Protein AF-A0A9P5PUV8-F1 (afdb_monomer_lite)

Foldseek 3Di:
DDDPPPPVVVLVVVVVCQQVVPDDDDDDDDDPPPCSVVSLVVSVVVVVPDPPLAAEFEQEAALVDPQNLDPLCQLVRRLVSRCVSDVLSVVQQVVLCVVPVCLSVDDVVSSCVRSPVRSCVRVVDPHHHYYRYHPPVND

Sequence (139 aa):
QCLDGTRVTVLDDIKIWFETGKEQVFWLNGAAGMGKTTIALSMAHRLSLSNQRSLMATFFCSRDSVDRKNSGLIFPTLACQLASQDRNFQDALLDVLSRYPYIGQALPHEQVQRLIVEPLQHIKPPTPIAFVIDALDEC

Organism: NCBI:txid206335

Structure (mmCIF, N/CA/C/O backbone):
data_AF-A0A9P5PUV8-F1
#
_entry.id   AF-A0A9P5PUV8-F1
#
loop_
_atom_site.group_PDB
_atom_site.id
_atom_site.type_symbol
_atom_site.label_atom_id
_atom_site.label_alt_id
_atom_site.label_comp_id
_atom_site.label_asym_id
_atom_site.label_entity_id
_atom_site.label_seq_id
_atom_site.pdbx_PDB_ins_code
_atom_site.Cartn_x
_atom_site.Cartn_y
_atom_site.Cartn_z
_atom_site.occupancy
_atom_site.B_iso_or_equiv
_atom_site.auth_seq_id
_atom_site.auth_comp_id
_atom_site.auth_asym_id
_atom_site.auth_atom_id
_atom_site.pdbx_PDB_model_num
ATOM 1 N N . GLN A 1 1 ? -4.883 -2.302 16.159 1.00 83.00 1 GLN A N 1
ATOM 2 C CA . GLN A 1 1 ? -6.217 -2.176 15.531 1.00 83.00 1 GLN A CA 1
ATOM 3 C C . GLN A 1 1 ? -7.158 -1.476 16.500 1.00 83.00 1 GLN A C 1
ATOM 5 O O . GLN A 1 1 ? -6.800 -1.321 17.664 1.00 83.00 1 GLN A O 1
ATOM 10 N N . CYS A 1 2 ? -8.303 -0.999 16.016 1.00 91.50 2 CYS A N 1
ATOM 11 C CA . CYS A 1 2 ? -9.379 -0.429 16.813 1.00 91.50 2 CYS A CA 1
ATOM 12 C C . CYS A 1 2 ? -9.872 -1.487 17.796 1.00 91.50 2 CYS A C 1
ATOM 14 O O . CYS A 1 2 ? -9.887 -2.671 17.470 1.00 91.50 2 CYS A O 1
ATOM 16 N N . LEU A 1 3 ? -10.265 -1.046 18.989 1.00 91.06 3 LEU A N 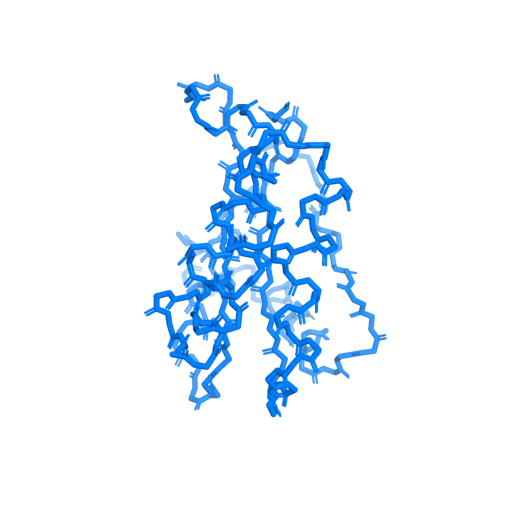1
ATOM 17 C CA . LEU A 1 3 ? -10.921 -1.924 19.949 1.00 91.06 3 LEU A CA 1
ATOM 18 C C . LEU A 1 3 ? -12.301 -2.315 19.418 1.00 91.06 3 LEU A C 1
ATOM 20 O O . LEU A 1 3 ? -12.947 -1.517 18.727 1.00 91.06 3 LEU A O 1
ATOM 24 N N . ASP A 1 4 ? -12.756 -3.512 19.767 1.00 89.50 4 ASP A N 1
ATOM 25 C CA . ASP A 1 4 ? -14.058 -4.015 19.341 1.00 89.50 4 ASP A CA 1
ATOM 26 C C . ASP A 1 4 ? -15.181 -3.040 19.717 1.00 89.50 4 ASP A C 1
ATOM 28 O O . ASP A 1 4 ? -15.199 -2.451 20.798 1.00 89.50 4 ASP A O 1
ATOM 32 N N . GLY A 1 5 ? -16.099 -2.812 18.777 1.00 89.44 5 GLY A N 1
ATOM 33 C CA . GLY A 1 5 ? -17.198 -1.857 18.940 1.00 89.44 5 GLY A CA 1
ATOM 34 C C . GLY A 1 5 ? -16.804 -0.376 18.848 1.00 89.44 5 GLY A C 1
ATOM 35 O O . GLY A 1 5 ? -17.680 0.484 18.910 1.00 89.44 5 GLY A O 1
ATOM 36 N N . THR A 1 6 ? -15.524 -0.037 18.651 1.00 92.25 6 THR A N 1
ATOM 37 C CA . THR A 1 6 ? -15.084 1.358 18.476 1.00 92.25 6 THR A CA 1
ATOM 38 C C . THR A 1 6 ? -14.886 1.716 17.008 1.00 92.25 6 THR A C 1
ATOM 40 O O . THR A 1 6 ? -14.564 0.864 16.183 1.00 92.25 6 THR A O 1
ATOM 43 N N . ARG A 1 7 ? -15.066 3.004 16.671 1.00 92.06 7 ARG A N 1
ATOM 44 C CA . ARG A 1 7 ? -14.828 3.548 15.315 1.00 92.06 7 ARG A CA 1
ATOM 45 C C . ARG A 1 7 ? -15.580 2.794 14.202 1.00 92.06 7 ARG A C 1
ATOM 47 O O . ARG A 1 7 ? -15.166 2.833 13.050 1.00 92.06 7 ARG A O 1
ATOM 54 N N . VAL A 1 8 ? -16.691 2.139 14.544 1.00 93.12 8 VAL A N 1
ATOM 55 C CA . VAL A 1 8 ? -17.465 1.286 13.630 1.00 93.12 8 VAL A CA 1
ATOM 56 C C . VAL A 1 8 ? -17.949 2.085 12.427 1.00 93.12 8 VAL A C 1
ATOM 58 O O . VAL A 1 8 ? -17.635 1.715 11.306 1.00 93.12 8 VAL A O 1
ATOM 61 N N . THR A 1 9 ? -18.587 3.235 12.663 1.00 94.19 9 THR A N 1
ATOM 62 C CA . THR A 1 9 ? -19.128 4.092 11.599 1.00 94.19 9 THR A CA 1
ATOM 63 C C . THR A 1 9 ? -18.075 4.465 10.560 1.00 94.19 9 THR A C 1
ATOM 65 O O . THR A 1 9 ? -18.268 4.199 9.386 1.00 94.19 9 THR A O 1
ATOM 68 N N . VAL A 1 10 ? -16.914 4.981 10.983 1.00 94.25 10 VAL A N 1
ATOM 69 C CA . VAL A 1 10 ? -15.866 5.390 10.031 1.00 94.25 10 VAL A CA 1
ATOM 70 C C . VAL A 1 10 ? -15.261 4.202 9.280 1.00 94.25 10 VAL A C 1
ATOM 72 O O . VAL A 1 10 ? -14.929 4.326 8.107 1.00 94.25 10 VAL A O 1
ATOM 75 N N . LEU A 1 11 ? -15.119 3.039 9.923 1.00 94.00 11 LEU A N 1
ATOM 76 C CA . LEU A 1 11 ? -14.628 1.838 9.243 1.00 94.00 11 LEU A CA 1
ATOM 77 C C . LEU A 1 11 ? -15.635 1.330 8.204 1.00 94.00 11 LEU A C 1
ATOM 79 O O . LEU A 1 11 ? -15.230 0.852 7.146 1.00 94.00 11 LEU A O 1
ATOM 83 N N . ASP A 1 12 ? -16.927 1.439 8.496 1.00 93.56 12 ASP A N 1
ATOM 84 C CA . ASP A 1 12 ? -17.988 1.039 7.576 1.00 93.56 12 ASP A CA 1
ATOM 85 C C . ASP A 1 12 ? -18.117 2.037 6.415 1.00 93.56 12 ASP A C 1
ATOM 87 O O . ASP A 1 12 ? -18.247 1.610 5.270 1.00 93.56 12 ASP A O 1
ATOM 91 N N . ASP A 1 13 ? -17.953 3.338 6.669 1.00 93.88 13 ASP A N 1
ATOM 92 C CA . ASP A 1 13 ? -17.899 4.371 5.628 1.00 93.88 13 ASP A CA 1
ATOM 93 C C . ASP A 1 13 ? -16.741 4.119 4.648 1.00 93.88 13 ASP A C 1
ATOM 95 O O . ASP A 1 13 ? -16.936 4.147 3.432 1.00 93.88 13 ASP A O 1
ATOM 99 N N . ILE A 1 14 ? -15.540 3.809 5.161 1.00 93.31 14 ILE A N 1
ATOM 100 C CA . ILE A 1 14 ? -14.378 3.477 4.319 1.00 93.31 14 ILE A CA 1
ATOM 101 C C . ILE A 1 14 ? -14.639 2.196 3.521 1.00 93.31 14 ILE A C 1
ATOM 103 O O . ILE A 1 14 ? -14.281 2.113 2.347 1.00 93.31 14 ILE A O 1
ATOM 107 N N . LYS A 1 15 ? -15.273 1.191 4.135 1.00 90.50 15 LYS A N 1
ATOM 108 C CA . LYS A 1 15 ? -15.622 -0.055 3.447 1.00 90.50 15 LYS A CA 1
ATOM 109 C C . LYS A 1 15 ? -16.589 0.204 2.288 1.00 90.50 15 LYS A C 1
ATOM 111 O O . LYS A 1 15 ? -16.331 -0.261 1.182 1.00 90.50 15 LYS A O 1
ATOM 116 N N . ILE A 1 16 ? -17.662 0.958 2.527 1.00 91.31 16 ILE A N 1
ATOM 117 C CA . ILE A 1 16 ? -18.650 1.307 1.498 1.00 91.31 16 ILE A CA 1
ATOM 118 C C . ILE A 1 16 ? -17.975 2.086 0.370 1.00 91.31 16 ILE A C 1
ATOM 120 O O . ILE A 1 16 ? -18.155 1.753 -0.800 1.00 91.31 16 ILE A O 1
ATOM 124 N N . TRP A 1 17 ? -17.159 3.084 0.710 1.00 92.44 17 TRP A N 1
ATOM 125 C CA . TRP A 1 17 ? -16.379 3.832 -0.270 1.00 92.44 17 TRP A CA 1
ATOM 126 C C . TRP A 1 17 ? -15.541 2.897 -1.160 1.00 92.44 17 TRP A C 1
ATOM 128 O O . TRP A 1 17 ? -15.673 2.939 -2.384 1.00 92.44 17 TRP A O 1
ATOM 138 N N . PHE A 1 18 ? -14.771 1.988 -0.556 1.00 89.31 18 PHE A N 1
ATOM 139 C CA . PHE A 1 18 ? -13.930 1.035 -1.283 1.00 89.31 18 PHE A CA 1
ATOM 140 C C . PHE A 1 18 ? -14.742 0.107 -2.202 1.00 89.31 18 PHE A C 1
ATOM 142 O O . PHE A 1 18 ? -14.370 -0.101 -3.355 1.00 89.31 18 PHE A O 1
ATOM 149 N N . GLU A 1 19 ? -15.868 -0.423 -1.719 1.00 86.50 19 GLU A N 1
ATOM 150 C CA . GLU A 1 19 ? -16.729 -1.338 -2.483 1.00 86.50 19 GLU A CA 1
ATOM 151 C C . GLU A 1 19 ? -17.465 -0.638 -3.634 1.00 86.50 19 GLU A C 1
ATOM 153 O O . GLU A 1 19 ? -17.698 -1.247 -4.678 1.00 86.50 19 GLU A O 1
ATOM 158 N N . THR A 1 20 ? -17.826 0.640 -3.472 1.00 87.06 20 THR A N 1
ATOM 159 C CA . THR A 1 20 ? -18.492 1.402 -4.541 1.00 87.06 20 THR A CA 1
ATOM 160 C C . THR A 1 20 ? -17.553 1.780 -5.682 1.00 87.06 20 THR A C 1
ATOM 162 O O . THR A 1 20 ? -18.019 1.913 -6.814 1.00 87.06 20 THR A O 1
ATOM 165 N N . GLY A 1 21 ? -16.258 1.976 -5.402 1.00 82.94 21 GLY A N 1
ATOM 166 C CA . GLY A 1 21 ? -15.227 2.259 -6.405 1.00 82.94 21 GLY A CA 1
ATOM 167 C C . GLY A 1 21 ? -15.441 3.537 -7.229 1.00 82.94 21 GLY A C 1
ATOM 168 O O . GLY A 1 21 ? -14.818 3.691 -8.280 1.00 82.94 21 GLY A O 1
ATOM 169 N N . LYS A 1 22 ? -16.335 4.441 -6.799 1.00 83.19 22 LYS A N 1
ATOM 170 C CA . LYS A 1 22 ? -16.653 5.683 -7.526 1.00 83.19 22 LYS A CA 1
ATOM 171 C C . LYS A 1 22 ? -15.530 6.706 -7.407 1.00 83.19 22 LYS A C 1
ATOM 173 O O . LYS A 1 22 ? -15.147 7.319 -8.401 1.00 83.19 22 LYS A O 1
ATOM 178 N N . GLU A 1 23 ? -14.983 6.866 -6.207 1.00 87.25 23 GLU A N 1
ATOM 179 C CA . GLU A 1 23 ? -13.839 7.724 -5.928 1.00 87.25 23 GLU A CA 1
ATOM 180 C C . GLU A 1 23 ? -12.578 6.888 -5.671 1.00 87.25 23 GLU A C 1
ATOM 182 O O . GLU A 1 23 ? -12.630 5.832 -5.051 1.00 87.25 23 GLU A O 1
ATOM 187 N N . GLN A 1 24 ? -11.423 7.379 -6.127 1.00 87.44 24 GLN A N 1
ATOM 188 C CA . GLN A 1 24 ? -10.152 6.638 -6.069 1.00 87.44 24 GLN A CA 1
ATOM 189 C C . GLN A 1 24 ? -9.330 6.913 -4.800 1.00 87.44 24 GLN A C 1
ATOM 191 O O . GLN A 1 24 ? -8.390 6.181 -4.504 1.00 87.44 24 GLN A O 1
ATOM 196 N N . VAL A 1 25 ? -9.664 7.965 -4.039 1.00 92.38 25 VAL A N 1
ATOM 197 C CA . VAL A 1 25 ? -8.938 8.357 -2.821 1.00 92.38 25 VAL A CA 1
ATOM 198 C C . VAL A 1 25 ? -9.913 8.653 -1.686 1.00 92.38 25 VAL A C 1
ATOM 200 O O . VAL A 1 25 ? -10.801 9.490 -1.834 1.00 92.38 25 VAL A O 1
ATOM 203 N N . PHE A 1 26 ? -9.689 8.021 -0.532 1.00 93.31 26 PHE A N 1
ATOM 204 C CA . PHE A 1 26 ? -10.323 8.374 0.736 1.00 93.31 26 PHE A CA 1
ATOM 205 C C . PHE A 1 26 ? -9.312 9.091 1.626 1.00 93.31 26 PHE A C 1
ATOM 207 O O . PHE A 1 26 ? -8.287 8.520 1.999 1.00 93.31 26 PHE A O 1
ATOM 214 N N . TRP A 1 27 ? -9.596 10.341 1.989 1.00 93.62 27 TRP A N 1
ATOM 215 C CA . TRP A 1 27 ? -8.704 11.135 2.832 1.00 93.62 27 TRP A CA 1
ATOM 216 C C . TRP A 1 27 ? -9.156 11.113 4.295 1.00 93.62 27 TRP A C 1
ATOM 218 O O . TRP A 1 27 ? -10.077 11.832 4.684 1.00 93.62 27 TRP A O 1
ATOM 228 N N . LEU A 1 28 ? -8.493 10.303 5.125 1.00 92.69 28 LEU A N 1
ATOM 229 C CA . LEU A 1 28 ? -8.755 10.249 6.564 1.00 92.69 28 LEU A CA 1
ATOM 230 C C . LEU A 1 28 ? -7.934 11.316 7.305 1.00 92.69 28 LEU A C 1
ATOM 232 O O . LEU A 1 28 ? -6.758 11.118 7.604 1.00 92.69 28 LEU A O 1
ATOM 236 N N . ASN A 1 29 ? -8.564 12.441 7.646 1.00 89.69 29 ASN A N 1
ATOM 237 C CA . ASN A 1 29 ? -7.940 13.522 8.413 1.00 89.69 29 ASN A CA 1
ATOM 238 C C . ASN A 1 29 ? -8.485 13.621 9.849 1.00 89.69 29 ASN A C 1
ATOM 240 O O . ASN A 1 29 ? -9.478 13.002 10.224 1.00 89.69 29 ASN A O 1
ATOM 244 N N . GLY A 1 30 ? -7.777 14.371 10.694 1.00 87.31 30 GLY A N 1
ATOM 245 C CA . GLY A 1 30 ? -8.149 14.585 12.091 1.00 87.31 30 GLY A CA 1
ATOM 246 C C . GLY A 1 30 ? -6.953 14.987 12.946 1.00 87.31 30 GLY A C 1
ATOM 247 O O . GLY A 1 30 ? -5.802 14.811 12.538 1.00 87.31 30 GLY A O 1
ATOM 248 N N . ALA A 1 31 ? -7.216 15.494 14.149 1.00 87.50 31 ALA A N 1
ATOM 249 C CA . ALA A 1 31 ? -6.171 15.932 15.073 1.00 87.50 31 ALA A CA 1
ATOM 250 C C . ALA A 1 31 ? -5.157 14.815 15.404 1.00 87.50 31 ALA A C 1
ATOM 252 O O . ALA A 1 31 ? -5.447 13.613 15.295 1.00 87.50 31 ALA A O 1
ATOM 253 N N . ALA A 1 32 ? -3.945 15.211 15.798 1.00 85.25 32 ALA A N 1
ATOM 254 C CA . ALA A 1 32 ? -2.950 14.285 16.333 1.00 85.25 32 ALA A CA 1
ATOM 255 C C . ALA A 1 32 ? -3.533 13.508 17.530 1.00 85.25 32 ALA A C 1
ATOM 257 O O . ALA A 1 32 ? -4.343 14.035 18.289 1.00 85.25 32 ALA A O 1
ATOM 258 N N . GLY A 1 33 ? -3.178 12.228 17.662 1.00 85.62 33 GLY A N 1
ATOM 259 C CA . GLY A 1 33 ? -3.677 11.371 18.747 1.00 85.62 33 GLY A CA 1
ATOM 260 C C . GLY A 1 33 ? -5.099 10.814 18.575 1.00 85.62 33 GLY A C 1
ATOM 261 O O . GLY A 1 33 ? -5.511 9.975 19.368 1.00 85.62 33 GLY A O 1
ATOM 262 N N . MET A 1 34 ? -5.844 11.170 17.520 1.00 90.38 34 MET A N 1
ATOM 263 C CA . MET A 1 34 ? -7.212 10.652 17.300 1.00 90.38 34 MET A CA 1
ATOM 264 C C . MET A 1 34 ? -7.295 9.188 16.820 1.00 90.38 34 MET A C 1
ATOM 266 O O . MET A 1 34 ? -8.393 8.669 16.610 1.00 90.38 34 MET A O 1
ATOM 270 N N . GLY A 1 35 ? -6.158 8.506 16.653 1.00 90.62 35 GLY A N 1
ATOM 271 C CA . GLY A 1 35 ? -6.116 7.093 16.261 1.00 90.62 35 GLY A CA 1
ATOM 272 C C . GLY A 1 35 ? -6.322 6.830 14.765 1.00 90.62 35 GLY A C 1
ATOM 273 O O . GLY A 1 35 ? -6.837 5.775 14.407 1.00 90.62 35 GLY A O 1
ATOM 274 N N . LYS A 1 36 ? -5.921 7.758 13.886 1.00 93.56 36 LYS A N 1
ATOM 275 C CA . LYS A 1 36 ? -6.005 7.599 12.418 1.00 93.56 36 LYS A CA 1
ATOM 276 C C . LYS A 1 36 ? -5.228 6.375 11.922 1.00 93.56 36 LYS A C 1
ATOM 278 O O . LYS A 1 36 ? -5.818 5.509 11.286 1.00 93.56 36 LYS A O 1
ATOM 283 N N . THR A 1 37 ? -3.973 6.230 12.345 1.00 92.19 37 THR A N 1
ATOM 284 C CA . THR A 1 37 ? -3.146 5.036 12.104 1.00 92.19 37 THR A CA 1
ATOM 285 C C . THR A 1 37 ? -3.842 3.759 12.573 1.00 92.19 37 THR A C 1
ATOM 287 O O . THR A 1 37 ? -3.834 2.740 11.889 1.00 92.19 37 THR A O 1
ATOM 290 N N . THR A 1 38 ? -4.521 3.810 13.725 1.00 94.19 38 THR A N 1
ATOM 291 C CA . THR A 1 38 ? -5.287 2.677 14.256 1.00 94.19 38 THR A CA 1
ATOM 292 C C . THR A 1 38 ? -6.460 2.305 13.346 1.00 94.19 38 THR A C 1
ATOM 294 O O . THR A 1 38 ? -6.694 1.115 13.132 1.00 94.19 38 THR A O 1
ATOM 297 N N . ILE A 1 39 ? -7.170 3.288 12.782 1.00 94.38 39 ILE A N 1
ATOM 298 C CA . ILE A 1 39 ? -8.236 3.070 11.790 1.00 94.38 39 ILE A CA 1
ATOM 299 C C . ILE A 1 39 ? -7.644 2.473 10.507 1.00 94.38 39 ILE A C 1
ATOM 301 O O . ILE A 1 39 ? -8.124 1.432 10.064 1.00 94.38 39 ILE A O 1
ATOM 305 N N . ALA A 1 40 ? -6.565 3.052 9.970 1.00 92.69 40 ALA A N 1
ATOM 306 C CA . ALA A 1 40 ? -5.878 2.566 8.770 1.00 92.69 40 ALA A CA 1
ATOM 307 C C . ALA A 1 40 ? -5.434 1.097 8.910 1.00 92.69 40 ALA A C 1
ATOM 309 O O . ALA A 1 40 ? -5.754 0.264 8.064 1.00 92.69 40 ALA A O 1
ATOM 310 N N . LEU A 1 41 ? -4.797 0.745 10.034 1.00 92.06 41 LEU A N 1
ATOM 311 C CA . LEU A 1 41 ? -4.410 -0.634 10.362 1.00 92.06 41 LEU A CA 1
ATOM 312 C C . LEU A 1 41 ? -5.611 -1.579 10.481 1.00 92.06 41 LEU A C 1
ATOM 314 O O . LEU A 1 41 ? -5.538 -2.739 10.081 1.00 92.06 41 LEU A O 1
ATOM 318 N N . SER A 1 42 ? -6.717 -1.105 11.054 1.00 93.38 42 SER A N 1
ATOM 319 C CA . SER A 1 42 ? -7.935 -1.916 11.195 1.00 93.38 42 SER A CA 1
ATOM 320 C C . SER A 1 42 ? -8.579 -2.188 9.854 1.00 93.38 42 SER A C 1
ATOM 322 O O . SER A 1 42 ? -9.058 -3.294 9.617 1.00 93.38 42 SER A O 1
ATOM 324 N N . MET A 1 43 ? -8.562 -1.196 8.969 1.00 90.81 43 MET A N 1
ATOM 325 C CA . MET A 1 43 ? -9.119 -1.339 7.639 1.00 90.81 43 MET A CA 1
ATOM 326 C C . MET A 1 43 ? -8.246 -2.239 6.764 1.00 90.81 43 MET A C 1
ATOM 328 O O . MET A 1 43 ? -8.775 -3.134 6.108 1.00 90.81 43 MET A O 1
ATOM 332 N N . ALA A 1 44 ? -6.918 -2.107 6.861 1.00 88.19 44 ALA A N 1
ATOM 333 C CA . ALA A 1 44 ? -5.976 -3.036 6.243 1.00 88.19 44 ALA A CA 1
ATOM 334 C C . ALA A 1 44 ? -6.264 -4.491 6.652 1.00 88.19 44 ALA A C 1
ATOM 336 O O . ALA A 1 44 ? -6.419 -5.375 5.811 1.00 88.19 44 ALA A O 1
ATOM 337 N N . HIS A 1 45 ? -6.447 -4.726 7.951 1.00 88.50 45 HIS A N 1
ATOM 338 C CA . HIS A 1 45 ? -6.769 -6.053 8.461 1.00 88.50 45 HIS A CA 1
ATOM 339 C C . HIS A 1 45 ? -8.136 -6.572 7.997 1.00 88.50 45 HIS A C 1
ATOM 341 O O . HIS A 1 45 ? -8.235 -7.708 7.538 1.00 88.50 45 HIS A O 1
ATOM 347 N N . ARG A 1 46 ? -9.192 -5.749 8.065 1.00 87.81 46 ARG A N 1
ATOM 348 C CA . ARG A 1 46 ? -10.538 -6.132 7.598 1.00 87.81 46 ARG A CA 1
ATOM 349 C C . ARG A 1 46 ? -10.530 -6.536 6.122 1.00 87.81 46 ARG A C 1
ATOM 351 O O . ARG A 1 46 ? -11.176 -7.515 5.766 1.00 87.81 46 ARG A O 1
ATOM 358 N N . LEU A 1 47 ? -9.791 -5.812 5.282 1.00 84.12 47 LEU A N 1
ATOM 359 C CA . LEU A 1 47 ? -9.669 -6.122 3.857 1.00 84.12 47 LEU A CA 1
ATOM 360 C C . LEU A 1 47 ? -8.843 -7.392 3.617 1.00 84.12 47 LEU A C 1
ATOM 362 O O . LEU A 1 47 ? -9.257 -8.216 2.805 1.00 84.12 47 LEU A O 1
ATOM 366 N N . SER A 1 48 ? -7.765 -7.619 4.380 1.00 80.75 48 SER A N 1
ATOM 367 C CA . SER A 1 48 ? -6.984 -8.866 4.287 1.00 80.75 48 SER A CA 1
ATOM 368 C C . SER A 1 48 ? -7.773 -10.126 4.665 1.00 80.75 48 SER A C 1
ATOM 370 O O . SER A 1 48 ? -7.447 -11.216 4.206 1.00 80.75 48 SER A O 1
ATOM 372 N N . LEU A 1 49 ? -8.815 -9.980 5.491 1.00 82.88 49 LEU A N 1
ATOM 373 C CA . LEU A 1 49 ? -9.708 -11.069 5.896 1.00 82.88 49 LEU A CA 1
ATOM 374 C C . LEU A 1 49 ? -10.940 -11.202 4.995 1.00 82.88 49 LEU A C 1
ATOM 376 O O . LEU A 1 49 ? -11.750 -12.108 5.192 1.00 82.88 49 LEU A O 1
ATOM 380 N N . SER A 1 50 ? -11.137 -10.283 4.049 1.00 75.88 50 SER A N 1
ATOM 381 C CA . SER A 1 50 ? -12.308 -10.329 3.185 1.00 75.88 50 SER A CA 1
ATOM 382 C C . SER A 1 50 ? -12.212 -11.515 2.217 1.00 75.88 50 SER A C 1
ATOM 384 O O . SER A 1 50 ? -11.148 -11.835 1.699 1.00 75.88 50 SER A O 1
ATOM 386 N N . ASN A 1 51 ? -13.344 -12.177 1.955 1.00 62.72 51 ASN A N 1
ATOM 387 C CA . ASN A 1 51 ? -13.407 -13.299 1.006 1.00 62.72 51 ASN A CA 1
ATOM 388 C C . ASN A 1 51 ? -13.213 -12.862 -0.456 1.00 62.72 51 ASN A C 1
ATOM 390 O O . ASN A 1 51 ? -13.096 -13.704 -1.348 1.00 62.72 51 ASN A O 1
ATOM 394 N N . GLN A 1 52 ? -13.218 -11.555 -0.717 1.00 66.31 52 GLN A N 1
ATOM 395 C CA . GLN A 1 52 ? -12.796 -11.020 -1.998 1.00 66.31 52 GLN A CA 1
ATOM 396 C C . GLN A 1 52 ? -11.272 -11.067 -2.017 1.00 66.31 52 GLN A C 1
ATOM 398 O O . GLN A 1 52 ? -10.617 -10.575 -1.107 1.00 66.31 52 GLN A O 1
ATOM 403 N N . ARG A 1 53 ? -10.707 -11.689 -3.050 1.00 64.38 53 ARG A N 1
ATOM 404 C CA . ARG A 1 53 ? -9.262 -11.857 -3.275 1.00 64.38 53 ARG A CA 1
ATOM 405 C C . ARG A 1 53 ? -8.585 -10.522 -3.644 1.00 64.38 53 ARG A C 1
ATOM 407 O O . ARG A 1 53 ? -7.799 -10.453 -4.582 1.00 64.38 53 ARG A O 1
ATOM 414 N N . SER A 1 54 ? -8.962 -9.452 -2.957 1.00 75.06 54 SER A N 1
ATOM 415 C CA . SER A 1 54 ? -8.554 -8.085 -3.222 1.00 75.06 54 SER A CA 1
ATOM 416 C C . SER A 1 54 ? -7.093 -7.933 -2.842 1.00 75.06 54 SER A C 1
ATOM 418 O O . SER A 1 54 ? -6.714 -8.154 -1.692 1.00 75.06 54 SER A O 1
ATOM 420 N N . LEU A 1 55 ? -6.269 -7.560 -3.817 1.00 86.25 55 LEU A N 1
ATOM 421 C CA . LEU A 1 55 ? -4.877 -7.248 -3.547 1.00 86.25 55 LEU A CA 1
ATOM 422 C C . LEU A 1 55 ? -4.807 -5.986 -2.694 1.00 86.25 55 LEU A C 1
ATOM 424 O O . LEU A 1 55 ? -5.581 -5.041 -2.879 1.00 86.25 55 LEU A O 1
ATOM 428 N N . MET A 1 56 ? -3.864 -5.966 -1.765 1.00 90.31 56 MET A N 1
ATOM 429 C CA . MET A 1 56 ? -3.651 -4.818 -0.904 1.00 90.31 56 MET A CA 1
ATOM 430 C C . MET A 1 56 ? -2.170 -4.542 -0.727 1.00 90.31 56 MET A C 1
ATOM 432 O O . MET A 1 56 ? -1.369 -5.461 -0.622 1.00 90.31 56 MET A O 1
ATOM 436 N N . ALA A 1 57 ? -1.809 -3.275 -0.585 1.00 93.81 57 ALA A N 1
ATOM 437 C CA . ALA A 1 57 ? -0.508 -2.904 -0.068 1.00 93.81 57 ALA A CA 1
ATOM 438 C C . ALA A 1 57 ? -0.614 -1.740 0.922 1.00 93.81 57 ALA A C 1
ATOM 440 O O . ALA A 1 57 ? -1.536 -0.924 0.875 1.00 93.81 57 ALA A O 1
ATOM 441 N N . THR A 1 58 ? 0.335 -1.678 1.848 1.00 94.81 58 THR A N 1
ATOM 442 C CA . THR A 1 58 ? 0.384 -0.686 2.917 1.00 94.81 58 THR A CA 1
ATOM 443 C C . THR A 1 58 ? 1.776 -0.074 3.044 1.00 94.81 58 THR A C 1
ATOM 445 O O . THR A 1 58 ? 2.791 -0.763 2.904 1.00 94.81 58 THR A O 1
ATOM 448 N N . PHE A 1 59 ? 1.826 1.219 3.352 1.00 95.25 59 PHE A N 1
ATOM 449 C CA . PHE A 1 59 ? 3.043 1.920 3.740 1.00 95.25 59 PHE A CA 1
ATOM 450 C C . PHE A 1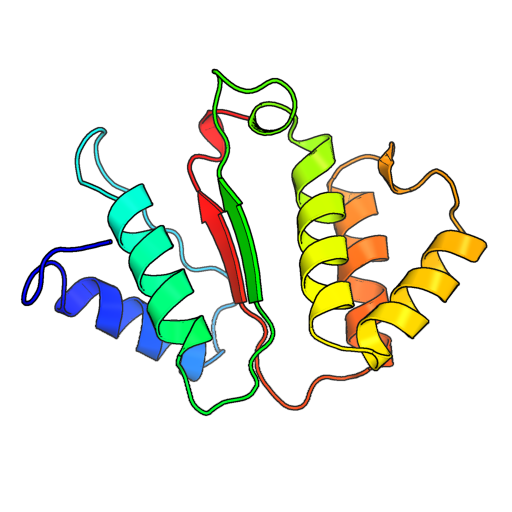 59 ? 2.725 2.891 4.877 1.00 95.25 59 PHE A C 1
ATOM 452 O O . PHE A 1 59 ? 1.865 3.757 4.749 1.00 95.25 59 PHE A O 1
ATOM 459 N N . PHE A 1 60 ? 3.418 2.745 6.000 1.00 93.69 60 PHE A N 1
ATOM 460 C CA . PHE A 1 60 ? 3.230 3.602 7.168 1.00 93.69 60 PHE A CA 1
ATOM 461 C C . PHE A 1 60 ? 4.459 4.492 7.299 1.00 93.69 60 PHE A C 1
ATOM 463 O O . PHE A 1 60 ? 5.515 3.992 7.690 1.00 93.69 60 PHE A O 1
ATOM 470 N N . CYS A 1 61 ? 4.337 5.770 6.941 1.00 92.94 61 CYS A N 1
ATOM 471 C CA . CYS A 1 61 ? 5.426 6.727 7.109 1.00 92.94 61 CYS A CA 1
ATOM 472 C C . CYS A 1 61 ? 5.779 6.874 8.596 1.00 92.94 61 CYS A C 1
ATOM 474 O O . CYS A 1 61 ? 4.936 6.694 9.476 1.00 92.94 61 CYS A O 1
ATOM 476 N N . SER A 1 62 ? 7.054 7.131 8.889 1.00 92.69 62 SER A N 1
ATOM 477 C CA . SER A 1 62 ? 7.535 7.288 10.265 1.00 92.69 62 SER A CA 1
ATOM 478 C C . SER A 1 62 ? 8.913 7.937 10.277 1.00 92.69 62 SER A C 1
ATOM 480 O O . SER A 1 62 ? 9.864 7.373 9.729 1.00 92.69 62 SER A O 1
ATOM 482 N N . ARG A 1 63 ? 9.045 9.068 10.983 1.00 90.81 63 ARG A N 1
ATOM 483 C CA . ARG A 1 63 ? 10.313 9.821 11.112 1.00 90.81 63 ARG A CA 1
ATOM 484 C C . ARG A 1 63 ? 11.433 9.015 11.777 1.00 90.81 63 ARG A C 1
ATOM 486 O O . ARG A 1 63 ? 12.610 9.228 11.482 1.00 90.81 63 ARG A O 1
ATOM 493 N N . ASP A 1 64 ? 11.058 8.068 12.632 1.00 92.06 64 ASP A N 1
ATOM 494 C CA . ASP A 1 64 ? 11.977 7.265 13.444 1.00 92.06 64 ASP A CA 1
ATOM 495 C C . ASP A 1 64 ? 12.594 6.081 12.683 1.00 92.06 64 ASP A C 1
ATOM 497 O O . ASP A 1 64 ? 13.445 5.368 13.212 1.00 92.06 64 ASP A O 1
ATOM 501 N N . SER A 1 65 ? 12.181 5.842 11.436 1.00 92.00 65 SER A N 1
ATOM 502 C CA . SER A 1 65 ? 12.660 4.725 10.622 1.00 92.00 65 SER A CA 1
ATOM 503 C C . SER A 1 65 ? 13.270 5.233 9.322 1.00 92.00 65 SER A C 1
ATOM 505 O O . SER A 1 65 ? 12.653 5.998 8.589 1.00 92.00 65 SER A O 1
ATOM 507 N N . VAL A 1 66 ? 14.498 4.792 9.028 1.00 89.62 66 VAL A N 1
ATOM 508 C CA . VAL A 1 66 ? 15.251 5.233 7.840 1.00 89.62 66 VAL A CA 1
ATOM 509 C C . VAL A 1 66 ? 14.497 4.934 6.547 1.00 89.62 66 VAL A C 1
ATOM 511 O O . VAL A 1 66 ? 14.448 5.791 5.668 1.00 89.62 66 VAL A O 1
ATOM 514 N N . ASP A 1 67 ? 13.869 3.765 6.462 1.00 90.00 67 ASP A N 1
ATOM 515 C CA . ASP A 1 67 ? 13.125 3.369 5.270 1.00 90.00 67 ASP A CA 1
ATOM 516 C C . ASP A 1 67 ? 11.758 4.062 5.212 1.00 90.00 67 ASP A C 1
ATOM 518 O O . ASP A 1 67 ? 11.337 4.539 4.161 1.00 90.00 67 ASP A O 1
ATOM 522 N N . ARG A 1 68 ? 11.069 4.182 6.355 1.00 90.81 68 ARG A N 1
ATOM 523 C CA . ARG A 1 68 ? 9.703 4.729 6.407 1.00 90.81 68 ARG A CA 1
ATOM 524 C C . ARG A 1 68 ? 9.634 6.254 6.394 1.00 90.81 68 ARG A C 1
ATOM 526 O O . ARG A 1 68 ? 8.553 6.785 6.190 1.00 90.81 68 ARG A O 1
ATOM 533 N N . LYS A 1 69 ? 10.750 6.960 6.572 1.00 91.94 69 LYS A N 1
ATOM 534 C CA . LYS A 1 69 ? 10.841 8.409 6.318 1.00 91.94 69 LYS A CA 1
ATOM 535 C C . LYS A 1 69 ? 11.188 8.741 4.862 1.00 91.94 69 LYS A C 1
ATOM 537 O O . LYS A 1 69 ? 11.280 9.908 4.508 1.00 91.94 69 LYS A O 1
ATOM 542 N N . ASN A 1 70 ? 11.482 7.738 4.030 1.00 92.06 70 ASN A N 1
ATOM 543 C CA . ASN A 1 70 ? 11.878 7.945 2.643 1.00 92.06 70 ASN A CA 1
ATOM 544 C C . ASN A 1 70 ? 10.668 7.771 1.717 1.00 92.06 70 ASN A C 1
ATOM 546 O O . ASN A 1 70 ? 10.290 6.649 1.377 1.00 92.06 70 ASN A O 1
ATOM 550 N N . SER A 1 71 ? 10.097 8.884 1.254 1.00 91.50 71 SER A N 1
ATOM 551 C CA . SER A 1 71 ? 8.977 8.872 0.301 1.00 91.50 71 SER A CA 1
ATOM 552 C C . SER A 1 71 ? 9.290 8.140 -1.013 1.00 91.50 71 SER A C 1
ATOM 554 O O . SER A 1 71 ? 8.388 7.570 -1.626 1.00 91.50 71 SER A O 1
ATOM 556 N N . GLY A 1 72 ? 10.565 8.062 -1.412 1.00 93.88 72 GLY A N 1
ATOM 557 C CA . GLY A 1 72 ? 11.014 7.286 -2.571 1.00 93.88 72 GLY A CA 1
ATOM 558 C C . GLY A 1 72 ? 10.873 5.768 -2.411 1.00 93.88 72 GLY A C 1
ATOM 559 O O . GLY A 1 72 ? 11.037 5.045 -3.389 1.00 93.88 72 GLY A O 1
ATOM 560 N N . LEU A 1 73 ? 10.560 5.268 -1.209 1.00 95.75 73 LEU A N 1
ATOM 561 C CA . LEU A 1 73 ? 10.312 3.846 -0.952 1.00 95.75 73 LEU A CA 1
ATOM 562 C C . LEU A 1 73 ? 8.828 3.480 -0.896 1.00 95.75 73 LEU A C 1
ATOM 564 O O . LEU A 1 73 ? 8.527 2.287 -0.831 1.00 95.75 73 LEU A O 1
ATOM 568 N N . ILE A 1 74 ? 7.907 4.449 -0.979 1.00 96.31 74 ILE A N 1
ATOM 569 C CA . ILE A 1 74 ? 6.460 4.185 -0.930 1.00 96.31 74 ILE A CA 1
ATOM 570 C C . ILE A 1 74 ? 6.073 3.211 -2.047 1.00 96.31 74 ILE A C 1
ATOM 572 O O . ILE A 1 74 ? 5.691 2.074 -1.781 1.00 96.31 74 ILE A O 1
ATOM 576 N N . PHE A 1 75 ? 6.224 3.612 -3.309 1.00 97.56 75 PHE A N 1
ATOM 577 C CA . PHE A 1 75 ? 5.763 2.804 -4.439 1.00 97.56 75 PHE A CA 1
ATOM 578 C C . PHE A 1 75 ? 6.563 1.512 -4.660 1.00 97.56 75 PHE A C 1
ATOM 580 O O . PHE A 1 75 ? 5.922 0.493 -4.919 1.00 97.56 75 PHE A O 1
ATOM 587 N N . PRO A 1 76 ? 7.903 1.474 -4.496 1.00 97.50 76 PRO A N 1
ATOM 588 C CA . PRO A 1 76 ? 8.646 0.214 -4.517 1.00 97.50 76 PRO A CA 1
ATOM 589 C C . PRO A 1 76 ? 8.151 -0.789 -3.472 1.00 97.50 76 PRO A C 1
ATOM 591 O O . PRO A 1 76 ? 7.964 -1.965 -3.783 1.00 97.50 76 PRO A O 1
ATOM 594 N N . THR A 1 77 ? 7.874 -0.327 -2.249 1.00 97.50 77 THR A N 1
ATOM 595 C CA . THR A 1 77 ? 7.355 -1.193 -1.183 1.00 97.50 77 THR A CA 1
ATOM 596 C C . THR A 1 77 ? 5.959 -1.703 -1.521 1.00 97.50 77 THR A C 1
ATOM 598 O O . THR A 1 77 ? 5.700 -2.900 -1.385 1.00 97.50 77 THR A O 1
ATOM 601 N N . LEU A 1 78 ? 5.070 -0.827 -2.005 1.00 97.38 78 LEU A N 1
ATOM 602 C CA . LEU A 1 78 ? 3.716 -1.221 -2.396 1.00 97.38 78 LEU A CA 1
ATOM 603 C C . LEU A 1 78 ? 3.733 -2.245 -3.544 1.00 97.38 78 LEU A C 1
ATOM 605 O O . LEU A 1 78 ? 3.036 -3.254 -3.470 1.00 97.38 78 LEU A O 1
ATOM 609 N N . ALA A 1 79 ? 4.569 -2.037 -4.565 1.00 97.44 79 ALA A N 1
ATOM 610 C CA . ALA A 1 79 ? 4.710 -2.961 -5.691 1.00 97.44 79 ALA A CA 1
ATOM 611 C C . ALA A 1 79 ? 5.23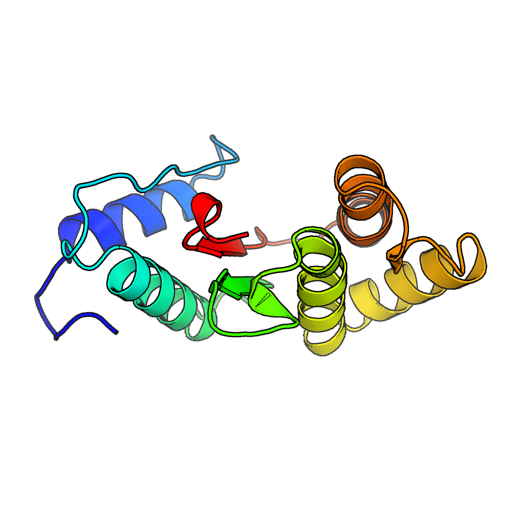5 -4.336 -5.247 1.00 97.44 79 ALA A C 1
ATOM 613 O O . ALA A 1 79 ? 4.672 -5.361 -5.630 1.00 97.44 79 ALA A O 1
ATOM 614 N N . CYS A 1 80 ? 6.255 -4.374 -4.383 1.00 97.44 80 CYS A N 1
ATOM 615 C CA . CYS A 1 80 ? 6.760 -5.627 -3.815 1.00 97.44 80 CYS A CA 1
ATOM 616 C C . CYS A 1 80 ? 5.686 -6.385 -3.019 1.00 97.44 80 CYS A C 1
ATOM 618 O O . CYS A 1 80 ? 5.592 -7.607 -3.127 1.00 97.44 80 CYS A O 1
ATOM 620 N N . GLN A 1 81 ? 4.864 -5.679 -2.236 1.00 96.12 81 GLN A N 1
ATOM 621 C CA . GLN A 1 81 ? 3.766 -6.300 -1.490 1.00 96.12 81 GLN A CA 1
ATOM 622 C C . GLN A 1 81 ? 2.671 -6.857 -2.408 1.00 96.12 81 GLN A C 1
ATOM 624 O O . GLN A 1 81 ? 2.127 -7.916 -2.112 1.00 96.12 81 GLN A O 1
ATOM 629 N N . LEU A 1 82 ? 2.350 -6.192 -3.521 1.00 94.81 82 LEU A N 1
ATOM 630 C CA . LEU A 1 82 ? 1.400 -6.733 -4.500 1.00 94.81 82 LEU A CA 1
ATOM 631 C C . LEU A 1 82 ? 1.964 -7.961 -5.224 1.00 94.81 82 LEU A C 1
ATOM 633 O O . LEU A 1 82 ? 1.270 -8.966 -5.362 1.00 94.81 82 LEU A O 1
ATOM 637 N N . ALA A 1 83 ? 3.235 -7.911 -5.628 1.00 96.00 83 ALA A N 1
ATOM 638 C CA . ALA A 1 83 ? 3.905 -9.017 -6.309 1.00 96.00 83 ALA A CA 1
ATOM 639 C C . ALA A 1 83 ? 4.005 -10.283 -5.444 1.00 96.00 83 ALA A C 1
ATOM 641 O O . ALA A 1 83 ? 4.009 -11.391 -5.971 1.00 96.00 83 ALA A O 1
ATOM 642 N N . SER A 1 84 ? 4.057 -10.151 -4.115 1.00 94.81 84 SER A N 1
ATOM 643 C CA . SER A 1 84 ? 4.035 -11.318 -3.224 1.00 94.81 84 SER A CA 1
ATOM 644 C C . SER A 1 84 ? 2.648 -11.962 -3.093 1.00 94.81 84 SER A C 1
ATOM 646 O O . SER A 1 84 ? 2.554 -13.109 -2.656 1.00 94.81 84 SER A O 1
ATOM 648 N N . GLN A 1 85 ? 1.583 -11.252 -3.478 1.00 91.31 85 GLN A N 1
ATOM 649 C CA . GLN A 1 85 ? 0.193 -11.709 -3.385 1.00 91.31 85 GLN A CA 1
ATOM 650 C C . GLN A 1 85 ? -0.357 -12.239 -4.713 1.00 91.31 85 GLN A C 1
ATOM 652 O O . GLN A 1 85 ? -1.168 -13.166 -4.698 1.00 91.31 85 GLN A O 1
ATOM 657 N N . ASP A 1 86 ? 0.078 -11.686 -5.849 1.00 91.38 86 ASP A N 1
ATOM 658 C CA . ASP A 1 86 ? -0.392 -12.081 -7.178 1.00 91.38 86 ASP A CA 1
ATOM 659 C C . ASP A 1 86 ? 0.761 -12.335 -8.150 1.00 91.38 86 ASP A C 1
ATOM 661 O O . ASP A 1 86 ? 1.584 -11.460 -8.425 1.00 91.38 86 ASP A O 1
ATOM 665 N N . ARG A 1 87 ? 0.787 -13.547 -8.717 1.00 93.69 87 ARG A N 1
ATOM 666 C CA . ARG A 1 87 ? 1.831 -13.946 -9.668 1.00 93.69 87 ARG A CA 1
ATOM 667 C C . ARG A 1 87 ? 1.748 -13.187 -10.988 1.00 93.69 87 ARG A C 1
ATOM 669 O O . ARG A 1 87 ? 2.787 -12.863 -11.543 1.00 93.69 87 ARG A O 1
ATOM 676 N N . ASN A 1 88 ? 0.547 -12.865 -11.473 1.00 94.31 88 ASN A N 1
ATOM 677 C CA . ASN A 1 88 ? 0.428 -12.126 -12.731 1.00 94.31 88 ASN A CA 1
ATOM 678 C C . ASN A 1 88 ? 0.993 -10.708 -12.566 1.00 94.31 88 ASN A C 1
ATOM 680 O O . ASN A 1 88 ? 1.697 -10.213 -13.444 1.00 94.31 88 ASN A O 1
ATOM 684 N N . PHE A 1 89 ? 0.716 -10.064 -11.426 1.00 95.69 89 PHE A N 1
ATOM 685 C CA . PHE A 1 89 ? 1.306 -8.780 -11.070 1.00 95.69 89 PHE A CA 1
ATOM 686 C C . PHE A 1 89 ? 2.826 -8.887 -10.960 1.00 95.69 89 PHE A C 1
ATOM 688 O O . PHE A 1 89 ? 3.531 -8.028 -11.481 1.00 95.69 89 PHE A O 1
ATOM 695 N N . GLN A 1 90 ? 3.335 -9.939 -10.309 1.00 97.12 90 GLN A N 1
ATOM 696 C CA . GLN A 1 90 ? 4.770 -10.193 -10.202 1.00 97.12 90 GLN A CA 1
ATOM 697 C C . GLN A 1 90 ? 5.436 -10.288 -11.579 1.00 97.12 90 GLN A C 1
ATOM 699 O O . GLN A 1 90 ? 6.435 -9.610 -11.810 1.00 97.12 90 GLN A O 1
ATOM 704 N N . ASP A 1 91 ? 4.877 -11.081 -12.491 1.00 97.62 91 ASP A N 1
ATOM 705 C CA . ASP A 1 91 ? 5.423 -11.263 -13.838 1.00 97.62 91 ASP A CA 1
ATOM 706 C C . ASP A 1 91 ? 5.412 -9.943 -14.626 1.00 97.62 91 ASP A C 1
ATOM 708 O O . ASP A 1 91 ? 6.422 -9.559 -15.221 1.00 97.62 91 ASP A O 1
ATOM 712 N N . ALA A 1 92 ? 4.308 -9.192 -14.561 1.00 97.50 92 ALA A N 1
ATOM 713 C CA . ALA A 1 92 ? 4.203 -7.880 -15.197 1.00 97.50 92 ALA A CA 1
ATOM 714 C C . ALA A 1 92 ? 5.191 -6.858 -14.599 1.00 97.50 92 ALA A C 1
ATOM 716 O O . ALA A 1 92 ? 5.796 -6.070 -15.326 1.00 97.50 92 ALA A O 1
ATOM 717 N N . LEU A 1 93 ? 5.398 -6.885 -13.279 1.00 97.94 93 LEU A N 1
ATOM 718 C CA . LEU A 1 93 ? 6.374 -6.036 -12.600 1.00 97.94 93 LEU A CA 1
ATOM 719 C C . LEU A 1 93 ? 7.810 -6.377 -13.021 1.00 97.94 93 LEU A C 1
ATOM 721 O O . LEU A 1 93 ? 8.611 -5.471 -13.246 1.00 97.94 93 LEU A O 1
ATOM 725 N N . LEU A 1 94 ? 8.146 -7.663 -13.148 1.00 98.00 94 LEU A N 1
ATOM 726 C CA . LEU A 1 94 ? 9.469 -8.098 -13.601 1.00 98.00 94 LEU A CA 1
ATOM 727 C C . LEU A 1 94 ? 9.764 -7.633 -15.032 1.00 98.00 94 LEU A C 1
ATOM 729 O O . LEU A 1 94 ? 10.885 -7.196 -15.302 1.00 98.00 94 LEU A O 1
ATOM 733 N N . ASP A 1 95 ? 8.769 -7.648 -15.923 1.00 97.81 95 ASP A N 1
ATOM 734 C CA . ASP A 1 95 ? 8.914 -7.079 -17.268 1.00 97.81 95 ASP A CA 1
ATOM 735 C C . ASP A 1 95 ? 9.237 -5.575 -17.218 1.00 97.81 95 ASP A C 1
ATOM 737 O O . ASP A 1 95 ? 10.198 -5.125 -17.850 1.00 97.81 95 ASP A O 1
ATOM 741 N N . VAL A 1 96 ? 8.516 -4.799 -16.399 1.00 97.94 96 VAL A N 1
ATOM 742 C CA . VAL A 1 96 ? 8.819 -3.370 -16.194 1.00 97.94 96 VAL A CA 1
ATOM 743 C C . VAL A 1 96 ? 10.246 -3.176 -15.683 1.00 97.94 96 VAL A C 1
ATOM 745 O O . VAL A 1 96 ? 10.974 -2.331 -16.206 1.00 97.94 96 VAL A O 1
ATOM 748 N N . LEU A 1 97 ? 10.668 -3.950 -14.681 1.00 97.88 97 LEU A N 1
ATOM 749 C CA . LEU A 1 97 ? 12.007 -3.844 -14.095 1.00 97.88 97 LEU A CA 1
ATOM 750 C C . LEU A 1 97 ? 13.113 -4.214 -15.093 1.00 97.88 97 LEU A C 1
ATOM 752 O O . LEU A 1 97 ? 14.192 -3.627 -15.039 1.00 97.88 97 LEU A O 1
ATOM 756 N N . SER A 1 98 ? 12.842 -5.120 -16.037 1.00 97.94 98 SER A N 1
ATOM 757 C CA . SER A 1 98 ? 13.781 -5.449 -17.116 1.00 97.94 98 SER A CA 1
ATOM 758 C C . SER A 1 98 ? 14.012 -4.269 -18.071 1.00 97.94 98 SER A C 1
ATOM 760 O O . SER A 1 98 ? 15.130 -4.057 -18.542 1.00 97.94 98 SER A O 1
ATOM 762 N N . ARG A 1 99 ? 12.971 -3.457 -18.309 1.00 97.62 99 ARG A N 1
ATOM 763 C CA . ARG A 1 99 ? 13.013 -2.263 -19.168 1.00 97.62 99 ARG A CA 1
ATOM 764 C C . ARG A 1 99 ? 13.512 -1.020 -18.432 1.00 97.62 99 ARG A C 1
ATOM 766 O O . ARG A 1 99 ? 14.127 -0.153 -19.050 1.00 97.62 99 ARG A O 1
ATOM 773 N N . TYR A 1 100 ? 13.276 -0.936 -17.122 1.00 97.19 100 TYR A N 1
ATOM 774 C CA . TYR A 1 100 ? 13.635 0.210 -16.281 1.00 97.19 100 TYR A CA 1
ATOM 775 C C . TYR A 1 100 ? 14.337 -0.220 -14.977 1.00 97.19 100 TYR A C 1
ATOM 777 O O . TYR A 1 100 ? 13.762 -0.081 -13.895 1.00 97.19 100 TYR A O 1
ATOM 785 N N . PRO A 1 101 ? 15.606 -0.672 -15.029 1.00 95.19 101 PRO A N 1
ATOM 786 C CA . PRO A 1 101 ? 16.294 -1.256 -13.868 1.00 95.19 101 PRO A CA 1
ATOM 787 C C . PRO A 1 101 ? 16.464 -0.314 -12.666 1.00 95.19 101 PRO A C 1
ATOM 789 O O . PRO A 1 101 ? 16.568 -0.763 -11.529 1.00 95.19 101 PRO A O 1
ATOM 792 N N . TYR A 1 102 ? 16.482 1.001 -12.905 1.00 95.88 102 TYR A N 1
ATOM 793 C CA . TYR A 1 102 ? 16.699 2.026 -11.876 1.00 95.88 102 TYR A CA 1
ATOM 794 C C . TYR A 1 102 ? 15.417 2.746 -11.444 1.00 95.88 102 TYR A C 1
ATOM 796 O O . TYR A 1 102 ? 15.488 3.743 -10.729 1.00 95.88 102 TYR A O 1
ATOM 804 N N . ILE A 1 103 ? 14.237 2.259 -11.845 1.00 97.38 103 ILE A N 1
ATOM 805 C CA . ILE A 1 103 ? 12.964 2.939 -11.563 1.00 97.38 103 ILE A CA 1
ATOM 806 C C . ILE A 1 103 ? 12.709 3.141 -10.061 1.00 97.38 103 ILE A C 1
ATOM 808 O O . ILE A 1 103 ? 12.088 4.123 -9.677 1.00 97.38 103 ILE A O 1
ATOM 812 N N . GLY A 1 104 ? 13.255 2.282 -9.192 1.00 92.19 104 GLY A N 1
ATOM 813 C CA . GLY A 1 104 ? 13.167 2.445 -7.736 1.00 92.19 104 GLY A CA 1
ATOM 814 C C . GLY A 1 104 ? 13.886 3.685 -7.184 1.00 92.19 104 GLY A C 1
ATOM 815 O O . GLY A 1 104 ? 13.654 4.055 -6.042 1.00 92.19 104 GLY A O 1
ATOM 816 N N . GLN A 1 105 ? 14.734 4.342 -7.980 1.00 93.38 105 GLN A N 1
ATOM 817 C CA . GLN A 1 105 ? 15.430 5.589 -7.627 1.00 93.38 105 GLN A CA 1
ATOM 818 C C . GLN A 1 105 ? 14.805 6.822 -8.304 1.00 93.38 105 GLN A C 1
ATOM 820 O O . GLN A 1 105 ? 15.256 7.943 -8.078 1.00 93.38 105 GLN A O 1
ATOM 825 N N . ALA A 1 106 ? 13.793 6.617 -9.151 1.00 95.81 106 ALA A N 1
ATOM 826 C CA . ALA A 1 106 ? 13.109 7.679 -9.875 1.00 95.81 106 ALA A CA 1
ATOM 827 C C . ALA A 1 106 ? 12.195 8.506 -8.959 1.00 95.81 106 ALA A C 1
ATOM 829 O O . ALA A 1 106 ? 11.972 8.166 -7.793 1.00 95.81 106 ALA A O 1
ATOM 830 N N . LEU A 1 107 ? 11.626 9.586 -9.498 1.00 95.19 107 LEU A N 1
ATOM 831 C CA . LEU A 1 107 ? 10.685 10.410 -8.745 1.00 95.19 107 LEU A CA 1
ATOM 832 C C . LEU A 1 107 ? 9.386 9.632 -8.454 1.00 95.19 107 LEU A C 1
ATOM 834 O O . LEU A 1 107 ? 8.970 8.815 -9.278 1.00 95.19 107 LEU A O 1
ATOM 838 N N . PRO A 1 108 ? 8.677 9.911 -7.341 1.00 93.75 108 PRO A N 1
ATOM 839 C CA . PRO A 1 108 ? 7.499 9.131 -6.944 1.00 93.75 108 PRO A CA 1
ATOM 840 C C . PRO A 1 108 ? 6.404 9.031 -8.020 1.00 93.75 108 PRO A C 1
ATOM 842 O O . PRO A 1 108 ? 5.761 7.995 -8.160 1.00 93.75 108 PRO A O 1
ATOM 845 N N . HIS A 1 109 ? 6.211 10.079 -8.825 1.00 94.94 109 HIS A N 1
ATOM 846 C CA . HIS A 1 109 ? 5.231 10.062 -9.916 1.00 94.94 109 HIS A CA 1
ATOM 847 C C . HIS A 1 109 ? 5.635 9.128 -11.077 1.00 94.94 109 HIS A C 1
ATOM 849 O O . HIS A 1 109 ? 4.776 8.536 -11.727 1.00 94.94 109 HIS A O 1
ATOM 855 N N . GLU A 1 110 ? 6.933 8.951 -11.329 1.00 97.06 110 GLU A N 1
ATOM 856 C CA . GLU A 1 110 ? 7.434 7.983 -12.310 1.00 97.06 110 GLU A CA 1
ATOM 857 C C . GLU A 1 110 ? 7.353 6.566 -11.740 1.00 97.06 110 GLU A C 1
ATOM 859 O O . GLU A 1 110 ? 6.927 5.637 -12.429 1.00 97.06 110 GLU A O 1
ATOM 864 N N . GLN A 1 111 ? 7.696 6.415 -10.455 1.00 97.81 111 GLN A N 1
ATOM 865 C CA . GLN A 1 111 ? 7.581 5.154 -9.734 1.00 97.81 111 GLN A CA 1
ATOM 866 C C . GLN A 1 111 ? 6.147 4.627 -9.755 1.00 97.81 111 GLN A C 1
ATOM 868 O O . GLN A 1 111 ? 5.948 3.479 -10.133 1.00 97.81 111 GLN A O 1
ATOM 873 N N . VAL A 1 112 ? 5.138 5.434 -9.404 1.00 96.88 112 VAL A N 1
ATOM 874 C CA . VAL A 1 112 ? 3.739 4.969 -9.416 1.00 96.88 112 VAL A CA 1
ATOM 875 C C . VAL A 1 112 ? 3.290 4.572 -10.820 1.00 96.88 112 VAL A C 1
ATOM 877 O O . VAL A 1 112 ? 2.652 3.533 -10.989 1.00 96.88 112 VAL A O 1
ATOM 880 N N . GLN A 1 113 ? 3.674 5.340 -11.843 1.00 97.69 113 GLN A N 1
ATOM 881 C CA . GLN A 1 113 ? 3.280 5.045 -13.217 1.00 97.69 113 GLN A CA 1
ATOM 882 C C . GLN A 1 113 ? 3.840 3.696 -13.687 1.00 97.69 113 GLN A C 1
ATOM 884 O O . GLN A 1 113 ? 3.132 2.922 -14.328 1.00 97.69 113 GLN A O 1
ATOM 889 N N . ARG A 1 114 ? 5.102 3.406 -13.363 1.00 98.12 114 ARG A N 1
ATOM 890 C CA . ARG A 1 114 ? 5.801 2.212 -13.854 1.00 98.12 114 ARG A CA 1
ATOM 891 C C . ARG A 1 114 ? 5.643 1.005 -12.941 1.00 98.12 114 ARG A C 1
ATOM 893 O O . ARG A 1 114 ? 5.385 -0.082 -13.425 1.00 98.12 114 ARG A O 1
ATOM 900 N N . LEU A 1 115 ? 5.781 1.171 -11.630 1.00 98.19 115 LEU A N 1
ATOM 901 C CA . LEU A 1 115 ? 5.752 0.062 -10.671 1.00 98.19 115 LEU A CA 1
ATOM 902 C C . LEU A 1 115 ? 4.334 -0.371 -10.291 1.00 98.19 115 LEU A C 1
ATOM 904 O O . LEU A 1 115 ? 4.162 -1.491 -9.820 1.00 98.19 115 LEU A O 1
ATOM 908 N N . ILE A 1 116 ? 3.332 0.498 -10.467 1.00 96.75 116 ILE A N 1
ATOM 909 C CA . ILE A 1 116 ? 1.943 0.216 -10.082 1.00 96.75 116 ILE A CA 1
ATOM 910 C C . ILE A 1 116 ? 1.022 0.234 -11.301 1.00 96.75 116 ILE A C 1
ATOM 912 O O . ILE A 1 116 ? 0.439 -0.792 -11.638 1.00 96.75 116 ILE A O 1
ATOM 916 N N . VAL A 1 117 ? 0.883 1.377 -11.978 1.00 95.62 117 VAL A N 1
ATOM 917 C CA . VAL A 1 117 ? -0.150 1.554 -13.015 1.00 95.62 117 VAL A CA 1
ATOM 918 C C . VAL A 1 117 ? 0.071 0.615 -14.200 1.00 95.62 117 VAL A C 1
ATOM 920 O O . VAL A 1 117 ? -0.857 -0.083 -14.603 1.00 95.62 117 VAL A O 1
ATOM 923 N N . GLU A 1 118 ? 1.285 0.568 -14.741 1.00 96.69 118 GLU A N 1
ATOM 924 C CA . GLU A 1 118 ? 1.604 -0.249 -15.913 1.00 96.69 118 GLU A CA 1
ATOM 925 C C . GLU A 1 118 ? 1.393 -1.767 -15.676 1.00 96.69 118 GLU A C 1
ATOM 927 O O . GLU A 1 118 ? 0.663 -2.378 -16.464 1.00 96.69 118 GLU A O 1
ATOM 932 N N . PRO A 1 119 ? 1.881 -2.386 -14.578 1.00 95.94 119 PRO A N 1
ATOM 933 C CA . PRO A 1 119 ? 1.562 -3.776 -14.251 1.00 95.94 119 PRO A CA 1
ATOM 934 C C . PRO A 1 119 ? 0.059 -4.034 -14.080 1.00 95.94 119 PRO A C 1
ATOM 936 O O . PRO A 1 119 ? -0.462 -5.033 -14.579 1.00 95.94 119 PRO A O 1
ATOM 939 N N . LEU A 1 120 ? -0.674 -3.118 -13.433 1.00 93.62 120 LEU A N 1
ATOM 940 C CA . LEU A 1 120 ? -2.123 -3.263 -13.241 1.00 93.62 120 LEU A CA 1
ATOM 941 C C . LEU A 1 120 ? -2.916 -3.190 -14.545 1.00 93.62 120 LEU A C 1
ATOM 943 O O . LEU A 1 120 ? -3.901 -3.913 -14.710 1.00 93.62 120 LEU A O 1
ATOM 947 N N . GLN A 1 121 ? -2.482 -2.355 -15.489 1.00 92.88 121 GLN A N 1
ATOM 948 C CA . GLN A 1 121 ? -3.081 -2.287 -16.822 1.00 92.88 121 GLN A CA 1
ATOM 949 C C . GLN A 1 121 ? -2.880 -3.581 -17.615 1.00 92.88 121 GLN A C 1
ATOM 951 O O . GLN A 1 121 ? -3.742 -3.929 -18.427 1.00 92.88 121 GLN A O 1
ATOM 956 N N . HIS A 1 122 ? -1.775 -4.292 -17.375 1.00 89.94 122 HIS A N 1
ATOM 957 C CA . HIS A 1 122 ? -1.489 -5.564 -18.027 1.00 89.94 122 HIS A CA 1
ATOM 958 C C . HIS A 1 122 ? -2.400 -6.685 -17.515 1.00 89.94 122 HIS A C 1
ATOM 960 O O . HIS A 1 122 ? -3.019 -7.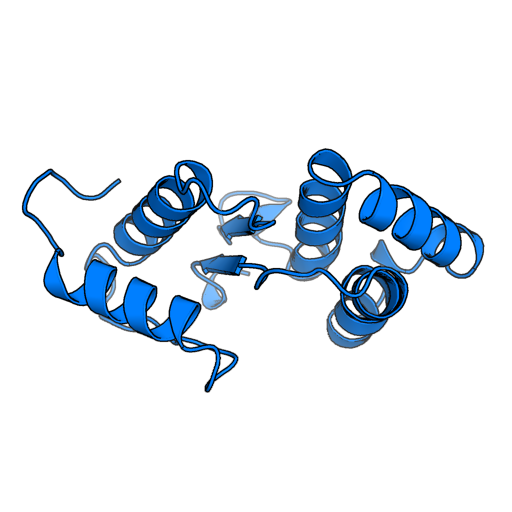388 -18.313 1.00 89.94 122 HIS A O 1
ATOM 966 N N . ILE A 1 123 ? -2.530 -6.822 -16.192 1.00 88.81 123 ILE A N 1
ATOM 967 C CA . ILE A 1 123 ? -3.257 -7.952 -15.592 1.00 88.81 123 ILE A CA 1
ATOM 968 C C . ILE A 1 123 ? -4.771 -7.732 -15.504 1.00 88.81 123 ILE A C 1
ATOM 970 O O . ILE A 1 123 ? -5.505 -8.707 -15.373 1.00 88.81 123 ILE A O 1
ATOM 974 N N . LYS A 1 124 ? -5.237 -6.473 -15.570 1.00 82.50 124 LYS A N 1
ATOM 975 C CA . LYS A 1 124 ? -6.657 -6.075 -15.484 1.00 82.50 124 LYS A CA 1
ATOM 976 C C . LYS A 1 124 ? -7.391 -6.819 -14.357 1.00 82.50 124 LYS A C 1
ATOM 978 O O . LYS A 1 124 ? -8.249 -7.661 -14.634 1.00 82.50 124 LYS A O 1
ATOM 983 N N . PRO A 1 125 ? -7.033 -6.542 -13.091 1.00 78.38 125 PRO A N 1
ATOM 984 C CA . PRO A 1 125 ? -7.524 -7.315 -11.961 1.00 78.38 125 PRO A CA 1
ATOM 985 C C . PRO A 1 125 ? -9.063 -7.273 -11.908 1.00 78.38 125 PRO A C 1
ATOM 987 O O . PRO A 1 125 ? -9.656 -6.216 -12.134 1.00 78.38 125 PRO A O 1
ATOM 990 N N . PRO A 1 126 ? -9.728 -8.399 -11.597 1.00 73.19 126 PRO A N 1
ATOM 991 C CA . PRO A 1 126 ? -11.189 -8.472 -11.569 1.00 73.19 126 PRO A CA 1
ATOM 992 C C . PRO A 1 126 ? -11.801 -7.789 -10.336 1.00 73.19 126 PRO A C 1
ATOM 994 O O . PRO A 1 126 ? -13.017 -7.627 -10.266 1.00 73.19 126 PRO A O 1
ATOM 997 N N . THR A 1 127 ? -10.976 -7.421 -9.354 1.00 79.31 127 THR A N 1
ATOM 998 C CA . THR A 1 127 ? -11.385 -6.823 -8.080 1.00 79.31 127 THR A CA 1
ATOM 999 C C . THR A 1 127 ? -10.605 -5.538 -7.799 1.00 79.31 127 THR A C 1
ATOM 1001 O O . THR A 1 127 ? -9.454 -5.425 -8.233 1.00 79.31 127 THR A O 1
ATOM 1004 N N . PRO A 1 128 ? -11.183 -4.594 -7.032 1.00 83.81 128 PRO A N 1
ATOM 1005 C CA . PRO A 1 128 ? -10.467 -3.412 -6.568 1.00 83.81 128 PRO A CA 1
ATOM 1006 C C . PRO A 1 128 ? -9.199 -3.768 -5.784 1.00 83.81 128 PRO A C 1
ATOM 1008 O O . PRO A 1 128 ? -9.135 -4.792 -5.100 1.00 83.81 128 PRO A O 1
ATOM 1011 N N . ILE A 1 129 ? -8.200 -2.891 -5.868 1.00 89.12 129 ILE A N 1
ATOM 1012 C CA . ILE A 1 129 ? -6.936 -3.000 -5.135 1.00 89.12 129 ILE A CA 1
ATOM 1013 C C . ILE A 1 129 ? -6.880 -1.881 -4.109 1.00 89.12 129 ILE A C 1
ATOM 1015 O O . ILE A 1 129 ? -7.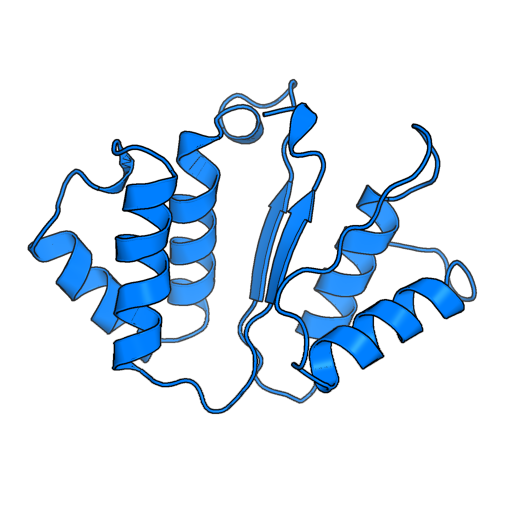178 -0.730 -4.426 1.00 89.12 129 ILE A O 1
ATOM 1019 N N . ALA A 1 130 ? -6.496 -2.214 -2.882 1.00 90.69 130 ALA A N 1
ATOM 1020 C CA . ALA A 1 130 ? -6.409 -1.252 -1.796 1.00 90.69 130 ALA A CA 1
ATOM 1021 C C . ALA A 1 130 ? -4.960 -0.823 -1.547 1.00 90.69 130 ALA A C 1
ATOM 1023 O O . ALA A 1 130 ? -4.093 -1.652 -1.279 1.00 90.69 130 ALA A O 1
ATOM 1024 N N . PHE A 1 131 ? -4.713 0.484 -1.541 1.00 93.44 131 PHE A N 1
ATOM 1025 C CA . PHE A 1 131 ? -3.463 1.055 -1.050 1.00 93.44 131 PHE A CA 1
ATOM 1026 C C . PHE A 1 131 ? -3.744 1.855 0.216 1.00 93.44 131 PHE A C 1
ATOM 1028 O O . PHE A 1 131 ? -4.584 2.753 0.208 1.00 93.44 131 PHE A O 1
ATOM 1035 N N . VAL A 1 132 ? -3.043 1.539 1.302 1.00 94.06 132 VAL A N 1
ATOM 1036 C CA . VAL A 1 132 ? -3.146 2.281 2.564 1.00 94.06 132 VAL A CA 1
ATOM 1037 C C . VAL A 1 132 ? -1.824 2.981 2.824 1.00 94.06 132 VAL A C 1
ATOM 1039 O O . VAL A 1 132 ? -0.809 2.327 3.052 1.00 94.06 132 VAL A O 1
ATOM 1042 N N . ILE A 1 133 ? -1.841 4.310 2.794 1.00 94.75 133 ILE A N 1
ATOM 1043 C CA . ILE A 1 133 ? -0.677 5.133 3.114 1.00 94.75 133 ILE A CA 1
ATOM 1044 C C . ILE A 1 133 ? -1.035 5.992 4.319 1.00 94.75 133 ILE A C 1
ATOM 1046 O O . ILE A 1 133 ? -1.999 6.754 4.271 1.00 94.75 133 ILE A O 1
ATOM 1050 N N . ASP A 1 134 ? -0.288 5.838 5.404 1.00 93.94 134 ASP A N 1
ATOM 1051 C CA . ASP A 1 134 ? -0.521 6.553 6.660 1.00 93.94 134 ASP A CA 1
ATOM 1052 C C . ASP A 1 134 ? 0.633 7.506 6.973 1.00 93.94 134 ASP A C 1
ATOM 1054 O O . ASP A 1 134 ? 1.777 7.234 6.605 1.00 93.94 134 ASP A O 1
ATOM 1058 N N . ALA A 1 135 ? 0.305 8.596 7.672 1.00 90.62 135 ALA A N 1
ATOM 1059 C CA . ALA A 1 135 ? 1.247 9.616 8.138 1.00 90.62 135 ALA A CA 1
ATOM 1060 C C . ALA A 1 135 ? 2.132 10.212 7.025 1.00 90.62 135 ALA A C 1
ATOM 1062 O O . ALA A 1 135 ? 3.324 10.410 7.219 1.00 90.62 135 ALA A O 1
ATOM 1063 N N . LEU A 1 136 ? 1.572 10.486 5.839 1.00 87.56 136 LEU A N 1
ATOM 1064 C CA . LEU A 1 136 ? 2.332 10.944 4.663 1.00 87.56 136 LEU A CA 1
ATOM 1065 C C . LEU A 1 136 ? 3.201 12.199 4.920 1.00 87.56 136 LEU A C 1
ATOM 1067 O O . LEU A 1 136 ? 4.185 12.407 4.224 1.00 87.56 136 LEU A O 1
ATOM 1071 N N . ASP A 1 137 ? 2.859 13.009 5.925 1.00 87.94 137 ASP A N 1
ATOM 1072 C CA . ASP A 1 137 ? 3.600 14.181 6.418 1.00 87.94 137 ASP A CA 1
ATOM 1073 C C . ASP A 1 137 ? 4.813 13.856 7.323 1.00 87.94 137 ASP A C 1
ATOM 1075 O O . ASP A 1 137 ? 5.534 14.750 7.784 1.00 87.94 137 ASP A O 1
ATOM 1079 N N . GLU A 1 138 ? 5.027 12.578 7.622 1.00 87.44 138 GLU A N 1
ATOM 1080 C CA . GLU A 1 138 ? 6.187 12.036 8.336 1.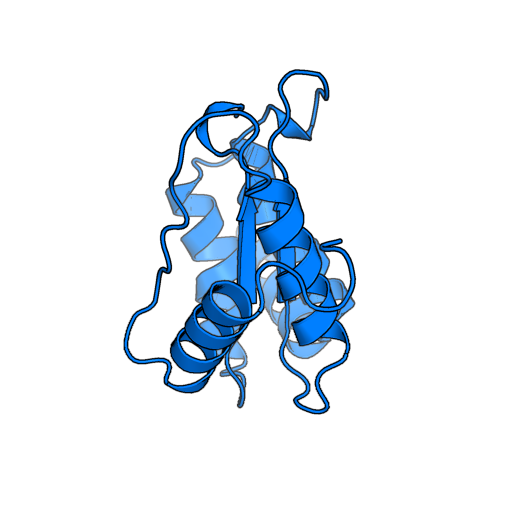00 87.44 138 GLU A CA 1
ATOM 1081 C C . GLU A 1 138 ? 7.213 11.363 7.412 1.00 87.44 138 GLU A C 1
ATOM 1083 O O . GLU A 1 138 ? 8.266 10.917 7.882 1.00 87.44 138 GLU A O 1
ATOM 1088 N N . CYS A 1 139 ? 6.895 11.315 6.120 1.00 85.62 139 CYS A N 1
ATOM 1089 C CA . CYS A 1 139 ? 7.841 11.186 5.024 1.00 85.62 139 CYS A CA 1
ATOM 1090 C C . CYS A 1 139 ? 8.319 12.598 4.578 1.00 85.62 139 CYS A C 1
ATOM 1092 O O . CYS A 1 139 ? 9.264 12.645 3.766 1.00 85.62 139 CYS A O 1
#

Radius of gyration: 15.64 Å; chains: 1; bounding box: 36×30×39 Å

Secondary structure (DSSP, 8-state):
-PPTTSSHHHHHHHHHHHHH-S-S-------TTS-HHHHHHHHHHHHHTSSS---EEEEE--TTSTTTT-GGGHHHHHHHHHHTT-HHHHHHHHHHHHH-TTGGGS-HHHHIIIIIIHHHHHH--SS--EEEEE-GGG-

pLDDT: mean 91.28, std 6.4, range [62.72, 98.19]

InterPro domains:
  IPR007111 NACHT nucleoside triphosphatase [PS50837] (24-139)
  IPR027417 P-loop containing nucleoside triphosphate hydrolase [G3DSA:3.40.50.300] (2-139)
  IPR027417 P-loop containing nucleoside triphosphate hydrolase [SSF52540] (9-129)
  IPR056884 Nephrocystin 3-like, N-terminal [PF24883] (13-139)